Protein AF-A0A1Q3ZFF8-F1 (afdb_monomer_lite)

Secondary structure (DSSP, 8-state):
----------------PPP-HHHHHHHHHHHHHHHHHHHHHHH---HHHHHHHHHHHHHHHHHHGGGTTS-HHHHHHHHHHS----

pLDDT: mean 83.98, std 17.74, range [38.47, 98.0]

Sequence (86 aa):
MQKIILIAGLAALAACKPKDEKFCQCMQVSKQLNEATQDGISNGADKAMVDKIKALREEKSRTCADYEMMGGPELLEKKAACNLEE

Structure (mmCIF, N/CA/C/O backbone):
data_AF-A0A1Q3ZFF8-F1
#
_entry.id   AF-A0A1Q3ZFF8-F1
#
loop_
_atom_site.group_PDB
_atom_site.id
_atom_site.type_symbol
_atom_site.label_atom_id
_atom_site.label_alt_id
_atom_site.label_comp_id
_atom_site.label_asym_id
_atom_site.label_entity_id
_atom_site.label_seq_id
_atom_site.pdbx_PDB_ins_code
_atom_site.Cartn_x
_atom_site.Cartn_y
_atom_site.Cartn_z
_atom_site.occupancy
_atom_site.B_iso_or_equiv
_atom_site.auth_seq_id
_atom_site.auth_comp_id
_atom_site.auth_asym_id
_atom_site.auth_atom_id
_atom_site.pdbx_PDB_model_num
ATOM 1 N N . MET A 1 1 ? -2.418 -6.637 66.084 1.00 38.47 1 MET A N 1
ATOM 2 C CA . MET A 1 1 ? -2.242 -7.635 65.010 1.00 38.47 1 MET A CA 1
ATOM 3 C C . MET A 1 1 ? -2.641 -6.990 63.695 1.00 38.47 1 MET A C 1
ATOM 5 O O . MET A 1 1 ? -3.821 -6.841 63.418 1.00 38.47 1 MET A O 1
ATOM 9 N N . GLN A 1 2 ? -1.639 -6.509 62.957 1.00 47.97 2 GLN A N 1
ATOM 10 C CA . GLN A 1 2 ? -1.754 -6.126 61.551 1.00 47.97 2 GLN A CA 1
ATOM 11 C C . GLN A 1 2 ? -2.109 -7.361 60.723 1.00 47.97 2 GLN A C 1
ATOM 13 O O . GLN A 1 2 ? -1.523 -8.415 60.970 1.00 47.97 2 GLN A O 1
ATOM 18 N N . LYS A 1 3 ? -3.015 -7.197 59.752 1.00 50.38 3 LYS A N 1
ATOM 19 C CA . LYS A 1 3 ? -3.061 -7.858 58.431 1.00 50.38 3 LYS A CA 1
ATOM 20 C C . LYS A 1 3 ? -4.435 -7.577 57.811 1.00 50.38 3 LYS A C 1
ATOM 22 O O . LYS A 1 3 ? -5.334 -8.404 57.883 1.00 50.38 3 LYS A O 1
ATOM 27 N N . ILE A 1 4 ? -4.598 -6.393 57.221 1.00 58.72 4 ILE A N 1
ATOM 28 C CA . ILE A 1 4 ? -5.647 -6.184 56.217 1.00 58.72 4 ILE A CA 1
ATOM 29 C C . ILE A 1 4 ? -4.977 -6.455 54.875 1.00 58.72 4 ILE A C 1
ATOM 31 O O . ILE A 1 4 ? -4.028 -5.779 54.483 1.00 58.72 4 ILE A O 1
ATOM 35 N N . ILE A 1 5 ? -5.399 -7.561 54.276 1.00 57.34 5 ILE A N 1
ATOM 36 C CA . ILE A 1 5 ? -4.830 -8.165 53.082 1.00 57.34 5 ILE A CA 1
ATOM 37 C C . ILE A 1 5 ? -5.242 -7.332 51.861 1.00 57.34 5 ILE A C 1
ATOM 39 O O . ILE A 1 5 ? -6.419 -7.070 51.633 1.00 57.34 5 ILE A O 1
ATOM 43 N N . LEU A 1 6 ? -4.224 -6.937 51.098 1.00 59.81 6 LEU A N 1
ATOM 44 C CA . LEU A 1 6 ? -4.259 -6.398 49.741 1.00 59.81 6 LEU A CA 1
ATOM 45 C C . LEU A 1 6 ? -5.017 -7.330 48.787 1.00 59.81 6 LEU A C 1
ATOM 47 O O . LEU A 1 6 ? -4.431 -8.317 48.358 1.00 59.81 6 LEU A O 1
ATOM 51 N N . ILE A 1 7 ? -6.254 -7.016 48.392 1.00 59.88 7 ILE A N 1
ATOM 52 C CA . ILE A 1 7 ? -6.854 -7.542 47.152 1.00 59.88 7 ILE A CA 1
ATOM 53 C C . ILE A 1 7 ? -7.866 -6.525 46.615 1.00 59.88 7 ILE A C 1
ATOM 55 O O . ILE A 1 7 ? -8.950 -6.401 47.171 1.00 59.88 7 ILE A O 1
ATOM 59 N N . ALA A 1 8 ? -7.513 -5.827 45.533 1.00 56.12 8 ALA A N 1
ATOM 60 C CA . ALA A 1 8 ? -8.429 -5.451 44.444 1.00 56.12 8 ALA A CA 1
ATOM 61 C C . ALA A 1 8 ? -7.656 -4.704 43.339 1.00 56.12 8 ALA A C 1
ATOM 63 O O . ALA A 1 8 ? -7.974 -3.578 42.969 1.00 56.12 8 ALA A O 1
ATOM 64 N N . GLY A 1 9 ? -6.603 -5.336 42.814 1.00 58.09 9 GLY A N 1
ATOM 65 C CA . GLY A 1 9 ? -6.085 -4.996 41.492 1.00 58.09 9 GLY A CA 1
ATOM 66 C C . GLY A 1 9 ? -6.971 -5.667 40.448 1.00 58.09 9 GLY A C 1
ATOM 67 O O . GLY A 1 9 ? -6.752 -6.829 40.132 1.00 58.09 9 GLY A O 1
ATOM 68 N N . LEU A 1 10 ? -8.005 -4.979 39.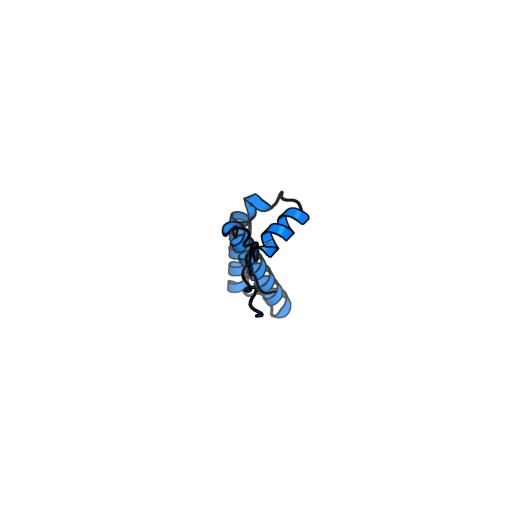966 1.00 56.28 10 LEU A N 1
ATOM 69 C CA . LEU A 1 10 ? -8.860 -5.461 38.874 1.00 56.28 10 LEU A CA 1
ATOM 70 C C . LEU A 1 10 ? -9.544 -4.278 38.182 1.00 56.28 10 LEU A C 1
ATOM 72 O O . LEU A 1 10 ? -10.726 -4.030 38.375 1.00 56.28 10 LEU A O 1
ATOM 76 N N . ALA A 1 11 ? -8.782 -3.525 37.388 1.00 49.72 11 ALA A N 1
ATOM 77 C CA . ALA A 1 11 ? -9.339 -2.663 36.340 1.00 49.72 11 ALA A CA 1
ATOM 78 C C . ALA A 1 11 ? -8.264 -2.215 35.333 1.00 49.72 11 ALA A C 1
ATOM 80 O O . ALA A 1 11 ? -8.234 -1.062 34.919 1.00 49.72 11 ALA A O 1
ATOM 81 N N . ALA A 1 12 ? -7.380 -3.116 34.902 1.00 52.97 12 ALA A N 1
ATOM 82 C CA . ALA A 1 12 ? -6.728 -2.938 33.608 1.00 52.97 12 ALA A CA 1
ATOM 83 C C . ALA A 1 12 ? -7.677 -3.514 32.550 1.00 52.97 12 ALA A C 1
ATOM 85 O O . ALA A 1 12 ? -7.454 -4.602 32.023 1.00 52.97 12 ALA A O 1
ATOM 86 N N . LEU A 1 13 ? -8.785 -2.814 32.284 1.00 47.25 13 LEU A N 1
ATOM 87 C CA . LEU A 1 13 ? -9.513 -3.000 31.034 1.00 47.25 13 LEU A CA 1
ATOM 88 C C . LEU A 1 13 ? -8.567 -2.505 29.944 1.00 47.25 13 LEU A C 1
ATOM 90 O O . LEU A 1 13 ? -8.565 -1.328 29.592 1.00 47.25 13 LEU A O 1
ATOM 94 N N . ALA A 1 14 ? -7.694 -3.397 29.478 1.00 48.97 14 ALA A N 1
ATOM 95 C CA . ALA A 1 14 ? -6.985 -3.211 28.233 1.00 48.97 14 ALA A CA 1
ATOM 96 C C . ALA A 1 14 ? -8.060 -2.901 27.190 1.00 48.97 14 ALA A C 1
ATOM 98 O O . ALA A 1 14 ? -8.856 -3.769 26.830 1.00 48.97 14 ALA A O 1
ATOM 99 N N . ALA A 1 15 ? -8.122 -1.642 26.763 1.00 49.41 15 ALA A N 1
ATOM 100 C CA . ALA A 1 15 ? -8.927 -1.200 25.643 1.00 49.41 15 ALA A CA 1
ATOM 101 C C . ALA A 1 15 ? -8.326 -1.795 24.360 1.00 49.41 15 ALA A C 1
ATOM 103 O O . ALA A 1 15 ? -7.792 -1.085 23.516 1.00 49.41 15 ALA A O 1
ATOM 104 N N . CYS A 1 16 ? -8.372 -3.121 24.222 1.00 56.94 16 CYS A N 1
ATOM 105 C CA . CYS A 1 16 ? -8.197 -3.786 22.945 1.00 56.94 16 CYS A CA 1
ATOM 106 C C . CYS A 1 16 ? -9.450 -3.467 22.134 1.00 56.94 16 CYS A C 1
ATOM 108 O O . CYS A 1 16 ? -10.416 -4.230 22.137 1.00 56.94 16 CYS A O 1
ATOM 110 N N . LYS A 1 17 ? -9.469 -2.294 21.485 1.00 62.78 17 LYS A N 1
ATOM 111 C CA . LYS A 1 17 ? -10.429 -2.057 20.408 1.00 62.78 17 LYS A CA 1
ATOM 112 C C . LYS A 1 17 ? -10.225 -3.196 19.396 1.00 62.78 17 LYS A C 1
ATOM 114 O O . LYS A 1 17 ? -9.077 -3.460 19.032 1.00 62.78 17 LYS A O 1
ATOM 119 N N . PRO A 1 18 ? -11.288 -3.907 18.982 1.00 68.12 18 PRO A N 1
ATOM 120 C CA . PRO A 1 18 ? -11.151 -4.966 17.997 1.00 68.12 18 PRO A CA 1
ATOM 121 C C . PRO A 1 18 ? -10.546 -4.372 16.725 1.00 68.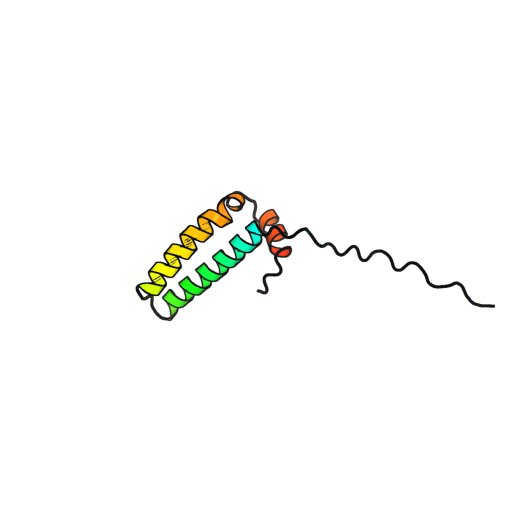12 18 PRO A C 1
ATOM 123 O O . PRO A 1 18 ? -11.042 -3.378 16.192 1.00 68.12 18 PRO A O 1
ATOM 126 N N . LYS A 1 19 ? -9.433 -4.960 16.288 1.00 81.38 19 LYS A N 1
ATOM 127 C CA . LYS A 1 19 ? -8.706 -4.535 15.099 1.00 81.38 19 LYS A CA 1
ATOM 128 C C . LYS A 1 19 ? -9.578 -4.779 13.868 1.00 81.38 19 LYS A C 1
ATOM 130 O O . LYS A 1 19 ? -10.023 -5.898 13.622 1.00 81.38 19 LYS A O 1
ATOM 135 N N . ASP A 1 20 ? -9.821 -3.726 13.097 1.00 90.62 20 ASP A N 1
ATOM 136 C CA . ASP A 1 20 ? -10.481 -3.820 11.797 1.00 90.62 20 ASP A CA 1
ATOM 137 C C . ASP A 1 20 ? -9.441 -4.279 10.766 1.00 90.62 20 ASP A C 1
ATOM 139 O O . ASP A 1 20 ? -8.673 -3.478 10.237 1.00 90.62 20 ASP A O 1
ATOM 143 N N . GLU A 1 21 ? -9.356 -5.592 10.533 1.00 90.81 21 GLU A N 1
ATOM 144 C CA . GLU A 1 21 ? -8.323 -6.187 9.671 1.00 90.81 21 GLU A CA 1
ATOM 145 C C . GLU A 1 21 ? -8.344 -5.627 8.242 1.00 90.81 21 GLU A C 1
ATOM 147 O O . GLU A 1 21 ? -7.284 -5.372 7.669 1.00 90.81 21 GLU A O 1
ATOM 152 N N . LYS A 1 22 ? -9.531 -5.354 7.683 1.00 92.62 22 LYS A N 1
ATOM 153 C CA . LYS A 1 22 ? -9.664 -4.769 6.341 1.00 92.62 22 LYS A CA 1
ATOM 154 C C . LYS A 1 22 ? -9.150 -3.325 6.321 1.00 92.62 22 LYS A C 1
ATOM 156 O O . LYS A 1 22 ? -8.446 -2.938 5.386 1.00 92.62 22 LYS A O 1
ATOM 161 N N . PHE A 1 23 ? -9.407 -2.553 7.377 1.00 94.00 23 PHE A N 1
ATOM 162 C CA . PHE A 1 23 ? -8.855 -1.207 7.518 1.00 94.00 23 PHE A CA 1
ATOM 163 C C . PHE A 1 23 ? -7.329 -1.239 7.653 1.00 94.00 23 PHE A C 1
ATOM 165 O O . PHE A 1 23 ? -6.623 -0.483 6.986 1.00 94.00 23 PHE A O 1
ATOM 172 N N . CYS A 1 24 ? -6.795 -2.152 8.463 1.00 92.50 24 CYS A N 1
ATOM 173 C CA . CYS A 1 24 ? -5.351 -2.282 8.621 1.00 92.50 24 CYS A CA 1
ATOM 174 C C . CYS A 1 24 ? -4.667 -2.726 7.324 1.00 92.50 24 CYS A C 1
ATOM 176 O O . CYS A 1 24 ? -3.592 -2.220 7.006 1.00 92.50 24 CYS A O 1
ATOM 178 N N . GLN A 1 25 ? -5.308 -3.592 6.536 1.00 94.12 25 GLN A N 1
ATOM 179 C CA . GLN A 1 25 ? -4.833 -3.950 5.202 1.00 94.12 25 GLN A CA 1
ATOM 180 C C . GLN A 1 25 ? -4.834 -2.737 4.260 1.00 94.12 25 GLN A C 1
ATOM 182 O O . GLN A 1 25 ? -3.832 -2.480 3.595 1.00 94.12 25 GLN A O 1
ATOM 187 N N . CYS A 1 26 ? -5.904 -1.933 4.259 1.00 95.38 26 CYS A N 1
ATOM 188 C CA . CYS A 1 26 ? -5.952 -0.668 3.521 1.00 95.38 26 CYS A CA 1
ATOM 189 C C . CYS A 1 26 ? -4.787 0.271 3.900 1.00 95.38 26 CYS A C 1
ATOM 191 O O . CYS A 1 26 ? -4.155 0.879 3.027 1.00 95.38 26 CYS A O 1
ATOM 193 N N . MET A 1 27 ? -4.455 0.366 5.191 1.00 94.75 27 MET A N 1
ATOM 194 C CA . MET A 1 27 ? -3.322 1.162 5.673 1.00 94.75 27 MET A CA 1
ATOM 195 C C . MET A 1 27 ? -1.969 0.588 5.256 1.00 94.75 2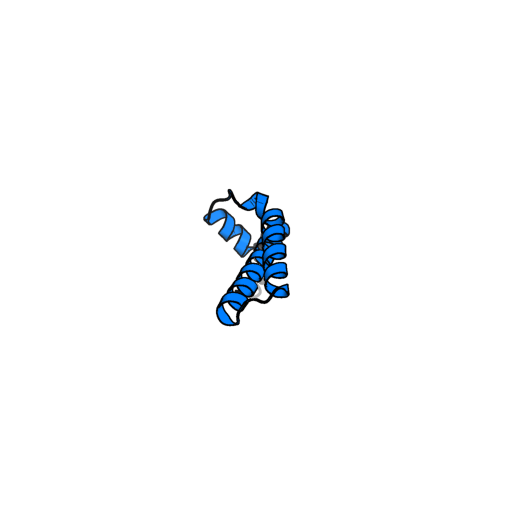7 MET A C 1
ATOM 197 O O . MET A 1 27 ? -1.102 1.344 4.817 1.00 94.75 27 MET A O 1
ATOM 201 N N . GLN A 1 28 ? -1.798 -0.731 5.310 1.00 94.69 28 GLN A N 1
ATOM 202 C CA . GLN A 1 28 ? -0.571 -1.390 4.872 1.00 94.69 28 GLN A CA 1
ATOM 203 C C . GLN A 1 28 ? -0.316 -1.189 3.372 1.00 94.69 28 GLN A C 1
ATOM 205 O O . GLN A 1 28 ? 0.775 -0.770 2.988 1.00 94.69 28 GLN A O 1
ATOM 210 N N . VAL A 1 29 ? -1.324 -1.412 2.525 1.00 96.31 29 VAL A N 1
ATOM 211 C CA . VAL A 1 29 ? -1.213 -1.205 1.070 1.00 96.31 29 VAL A CA 1
ATOM 212 C C . VAL A 1 29 ? -0.980 0.273 0.752 1.00 96.31 29 VAL A C 1
ATOM 214 O O . VAL A 1 29 ? -0.189 0.608 -0.130 1.00 96.31 29 VAL A O 1
ATOM 217 N N . SER A 1 30 ? -1.601 1.184 1.509 1.00 94.88 30 S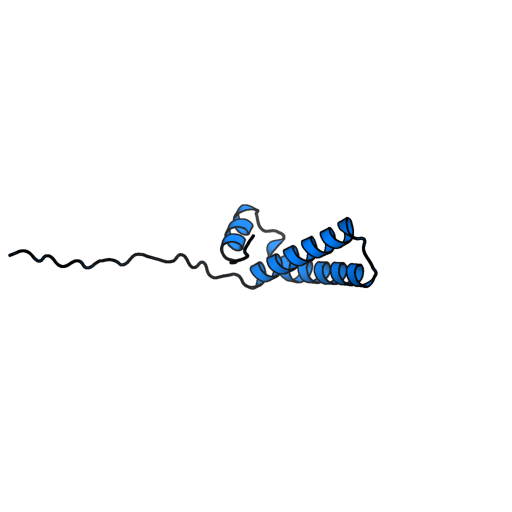ER A N 1
ATOM 218 C CA . SER A 1 30 ? -1.339 2.623 1.388 1.00 94.88 30 SER A CA 1
ATOM 219 C C . SER A 1 30 ? 0.113 2.985 1.720 1.00 94.88 30 SER A C 1
ATOM 221 O O . SER A 1 30 ? 0.696 3.793 0.995 1.00 94.88 30 SER A O 1
ATOM 223 N N . LYS A 1 31 ? 0.707 2.379 2.760 1.00 95.38 31 LYS A N 1
ATOM 224 C CA . LYS A 1 31 ? 2.126 2.560 3.118 1.00 95.38 31 LYS A CA 1
ATOM 225 C C . LYS A 1 31 ? 3.037 2.052 1.999 1.00 95.38 31 LYS A C 1
ATOM 227 O O . LYS A 1 31 ? 3.865 2.810 1.505 1.00 95.38 31 LYS A O 1
ATOM 232 N N . GLN A 1 32 ? 2.803 0.832 1.516 1.00 96.19 32 GLN A N 1
ATOM 233 C CA . GLN A 1 32 ? 3.572 0.236 0.417 1.00 96.19 32 GLN A CA 1
ATOM 234 C C . GLN A 1 32 ? 3.489 1.053 -0.876 1.00 96.19 32 GLN A C 1
ATOM 236 O O . GLN A 1 32 ? 4.489 1.218 -1.575 1.00 96.19 32 GLN A O 1
ATOM 241 N N . LEU A 1 33 ? 2.304 1.579 -1.207 1.00 97.31 33 LEU A N 1
ATOM 242 C CA . LEU A 1 33 ? 2.126 2.459 -2.359 1.00 97.31 33 LEU A CA 1
ATOM 243 C C . LEU A 1 33 ? 2.941 3.745 -2.206 1.00 97.31 33 LEU A C 1
ATOM 245 O O . LEU A 1 33 ? 3.563 4.189 -3.173 1.00 97.31 33 LEU A O 1
ATOM 249 N N . ASN A 1 34 ? 2.932 4.341 -1.011 1.00 96.94 34 ASN A N 1
ATOM 250 C CA . ASN A 1 34 ? 3.689 5.553 -0.728 1.00 96.94 34 ASN A CA 1
ATOM 251 C C . ASN A 1 34 ? 5.199 5.307 -0.841 1.00 96.94 34 ASN A C 1
ATOM 253 O O . ASN A 1 34 ? 5.874 6.043 -1.553 1.00 96.94 34 ASN A O 1
ATOM 257 N N . GLU A 1 35 ? 5.704 4.234 -0.229 1.00 96.56 35 GLU A N 1
ATOM 258 C CA . GLU A 1 35 ? 7.112 3.823 -0.307 1.00 96.56 35 GLU A CA 1
ATOM 259 C C . GLU A 1 35 ? 7.548 3.565 -1.754 1.00 96.56 35 GLU A C 1
ATOM 261 O O . GLU A 1 35 ? 8.540 4.127 -2.203 1.00 96.56 35 GLU A O 1
ATOM 266 N N . ALA A 1 36 ? 6.778 2.781 -2.519 1.00 96.00 36 ALA A N 1
ATOM 267 C CA . ALA A 1 36 ? 7.098 2.490 -3.918 1.00 96.00 36 ALA A CA 1
ATOM 268 C C . ALA A 1 36 ? 7.072 3.748 -4.803 1.00 96.00 36 ALA A C 1
ATOM 270 O O . ALA A 1 36 ? 7.879 3.886 -5.717 1.00 96.00 36 ALA A O 1
ATOM 271 N N . THR A 1 37 ? 6.148 4.675 -4.536 1.00 96.19 37 THR A N 1
ATOM 272 C CA . THR A 1 37 ? 6.073 5.945 -5.271 1.00 96.19 37 THR A CA 1
ATOM 273 C C . THR A 1 37 ? 7.255 6.844 -4.927 1.00 96.19 37 THR A C 1
ATOM 275 O O . THR A 1 37 ? 7.851 7.434 -5.824 1.00 96.19 37 THR A O 1
ATOM 278 N N . GLN A 1 38 ? 7.608 6.943 -3.645 1.00 96.88 38 GLN A N 1
ATOM 279 C CA . GLN A 1 38 ? 8.749 7.730 -3.191 1.00 96.88 38 GLN A CA 1
ATOM 280 C C . GLN A 1 38 ? 10.061 7.178 -3.751 1.00 96.88 38 GLN A C 1
ATOM 282 O O . GLN A 1 38 ? 10.867 7.950 -4.261 1.00 96.88 38 GLN A O 1
ATOM 287 N N . ASP A 1 39 ? 10.233 5.858 -3.733 1.00 94.94 39 ASP A N 1
ATOM 288 C CA . ASP A 1 39 ? 11.379 5.179 -4.335 1.00 94.94 39 ASP A CA 1
ATOM 289 C C . ASP A 1 39 ? 11.505 5.513 -5.830 1.00 94.94 39 ASP A C 1
ATOM 291 O O . ASP A 1 39 ? 12.565 5.941 -6.279 1.00 94.94 39 ASP A O 1
ATOM 295 N N . GLY A 1 40 ? 10.404 5.461 -6.587 1.00 95.31 40 GLY A N 1
ATOM 296 C CA . GLY A 1 40 ? 10.411 5.837 -8.005 1.00 95.31 40 GLY A CA 1
ATOM 297 C C . GLY A 1 40 ? 10.688 7.314 -8.276 1.00 95.31 40 GLY A C 1
ATOM 298 O O . GLY A 1 40 ? 11.290 7.644 -9.297 1.00 95.31 40 GLY A O 1
ATOM 299 N N . ILE A 1 41 ? 10.290 8.211 -7.369 1.00 95.06 41 ILE A N 1
ATOM 300 C CA . ILE A 1 41 ? 10.629 9.639 -7.454 1.00 95.06 41 ILE A CA 1
ATOM 301 C C . ILE A 1 41 ? 12.121 9.853 -7.171 1.00 95.06 41 ILE A C 1
ATOM 303 O O . ILE A 1 41 ? 12.765 10.638 -7.863 1.00 95.06 41 ILE A O 1
ATOM 307 N N . SER A 1 42 ? 12.668 9.175 -6.159 1.00 96.19 42 SER A N 1
ATOM 308 C CA . SER A 1 42 ? 14.049 9.364 -5.707 1.00 96.19 42 SER A CA 1
ATOM 309 C C . SER A 1 42 ? 15.082 8.672 -6.595 1.00 96.19 42 SER A C 1
ATOM 311 O O . SER A 1 42 ? 16.137 9.245 -6.853 1.00 96.19 42 SER A O 1
ATOM 313 N N . ASN A 1 43 ? 14.783 7.462 -7.066 1.00 94.75 43 ASN A N 1
ATOM 314 C CA . ASN A 1 43 ? 15.734 6.584 -7.752 1.00 94.75 43 ASN A CA 1
ATOM 315 C C . ASN A 1 43 ? 15.396 6.364 -9.236 1.00 94.7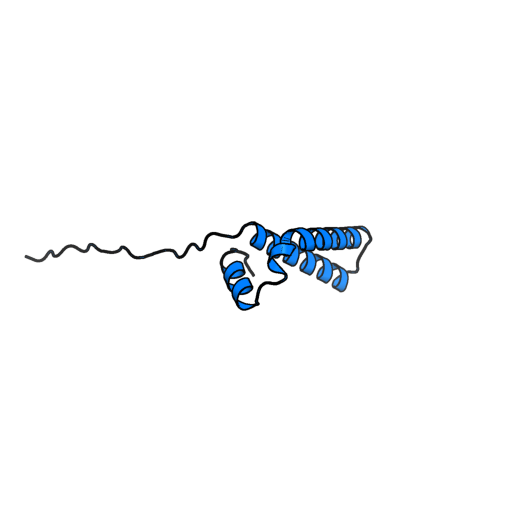5 43 ASN A C 1
ATOM 317 O O . ASN A 1 43 ? 16.160 5.723 -9.957 1.00 94.75 43 ASN A O 1
ATOM 321 N N . GLY A 1 44 ? 14.283 6.931 -9.709 1.00 92.75 44 GLY A N 1
ATOM 322 C CA . GLY A 1 44 ? 13.744 6.685 -11.042 1.00 92.75 44 GLY A CA 1
ATOM 323 C C . GLY A 1 44 ? 12.875 5.427 -11.084 1.00 92.75 44 GLY A C 1
ATOM 324 O O . GLY A 1 44 ? 13.086 4.468 -10.346 1.00 92.75 44 GLY A O 1
ATOM 325 N N . ALA A 1 45 ? 11.873 5.435 -11.962 1.00 92.94 45 ALA A N 1
ATOM 326 C CA . ALA A 1 45 ? 10.934 4.330 -12.105 1.00 92.94 45 ALA A CA 1
ATOM 327 C C . ALA A 1 45 ? 11.233 3.513 -13.366 1.00 92.94 45 ALA A C 1
ATOM 329 O O . ALA A 1 45 ? 11.188 4.036 -14.483 1.00 92.94 45 ALA A O 1
ATOM 330 N N . ASP A 1 46 ? 11.488 2.217 -13.189 1.00 95.00 46 ASP A N 1
ATOM 331 C CA . ASP A 1 46 ? 11.509 1.254 -14.285 1.00 95.00 46 ASP A CA 1
ATOM 332 C C . ASP A 1 46 ? 10.114 0.651 -14.533 1.00 95.00 46 ASP A C 1
ATOM 334 O O . ASP A 1 46 ? 9.142 0.914 -13.815 1.00 95.00 46 ASP A O 1
ATOM 338 N N . LYS A 1 47 ? 9.992 -0.179 -15.574 1.00 96.25 47 LYS A N 1
ATOM 339 C CA . LYS A 1 47 ? 8.713 -0.809 -15.922 1.00 96.25 47 LYS A CA 1
ATOM 340 C C . LYS A 1 47 ? 8.153 -1.666 -14.778 1.00 96.25 47 LYS A C 1
ATOM 342 O O . LYS A 1 47 ? 6.948 -1.638 -14.544 1.00 96.25 47 LYS A O 1
ATOM 347 N N . ALA A 1 48 ? 9.000 -2.416 -14.073 1.00 95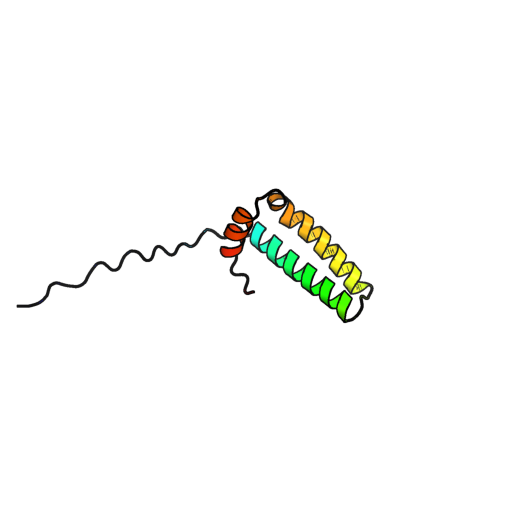.31 48 ALA A N 1
ATOM 348 C CA . ALA A 1 48 ? 8.560 -3.293 -12.990 1.00 95.31 48 ALA A CA 1
ATOM 349 C C . ALA A 1 48 ? 8.011 -2.483 -11.807 1.00 95.31 48 ALA A C 1
ATOM 351 O O . ALA A 1 48 ? 6.991 -2.843 -11.219 1.00 95.31 48 ALA A O 1
ATOM 352 N N . MET A 1 49 ? 8.640 -1.353 -11.499 1.00 95.88 49 MET A N 1
ATOM 353 C CA . MET A 1 49 ? 8.180 -0.423 -10.481 1.00 95.88 49 MET A CA 1
ATOM 354 C C . MET A 1 49 ? 6.863 0.249 -10.871 1.00 95.88 49 MET A C 1
ATOM 356 O O . MET A 1 49 ? 5.959 0.337 -10.041 1.00 95.88 49 MET A O 1
ATOM 360 N N . VAL A 1 50 ? 6.710 0.676 -12.127 1.00 96.38 50 VAL A N 1
ATOM 361 C CA . VAL A 1 50 ? 5.442 1.234 -12.626 1.00 96.38 50 VAL A CA 1
ATOM 362 C C . VAL A 1 50 ? 4.314 0.205 -12.515 1.00 96.38 50 VAL A C 1
ATOM 364 O O . VAL A 1 50 ? 3.233 0.531 -12.017 1.00 96.38 50 VAL A O 1
ATOM 367 N N . ASP A 1 51 ? 4.576 -1.045 -12.907 1.00 97.56 51 ASP A N 1
ATOM 368 C CA . ASP A 1 51 ? 3.615 -2.145 -12.788 1.00 97.56 51 ASP A CA 1
ATOM 369 C C . ASP A 1 51 ? 3.260 -2.413 -11.309 1.00 97.56 51 ASP A C 1
ATOM 371 O O . ASP A 1 51 ? 2.082 -2.563 -10.971 1.00 97.56 51 ASP A O 1
ATOM 375 N N . LYS A 1 52 ? 4.246 -2.367 -10.399 1.00 95.94 52 LYS A N 1
ATOM 376 C CA . LYS A 1 52 ? 4.038 -2.481 -8.944 1.00 95.94 52 LYS A CA 1
ATOM 377 C C . LYS A 1 52 ? 3.179 -1.343 -8.388 1.00 95.94 52 LYS A C 1
ATOM 379 O O . LYS A 1 52 ? 2.232 -1.603 -7.650 1.00 95.94 52 LYS A O 1
ATOM 384 N N . ILE A 1 53 ? 3.468 -0.090 -8.743 1.00 97.00 53 ILE A N 1
ATOM 385 C CA . ILE A 1 53 ? 2.683 1.079 -8.310 1.00 97.00 53 ILE A CA 1
ATOM 386 C C . ILE A 1 53 ? 1.237 0.957 -8.802 1.00 97.00 53 ILE A C 1
ATOM 388 O O . ILE A 1 53 ? 0.304 1.248 -8.052 1.00 97.00 53 ILE A O 1
ATOM 392 N N . LYS A 1 54 ? 1.030 0.500 -10.043 1.00 97.75 54 LYS A N 1
ATOM 393 C CA . LYS A 1 54 ? -0.311 0.279 -10.591 1.00 97.75 54 LYS A CA 1
ATOM 394 C C . LYS A 1 54 ? -1.070 -0.797 -9.810 1.00 97.75 54 LYS A C 1
ATOM 396 O O . LYS A 1 54 ? -2.197 -0.540 -9.392 1.00 97.75 54 LYS A O 1
ATOM 401 N N . ALA A 1 55 ? -0.444 -1.945 -9.554 1.00 97.81 55 ALA A N 1
ATOM 402 C CA . ALA A 1 55 ? -1.051 -3.019 -8.772 1.00 97.81 55 ALA A CA 1
ATOM 403 C C . ALA A 1 55 ? -1.430 -2.552 -7.354 1.00 97.81 55 ALA A C 1
ATOM 405 O O . ALA A 1 55 ? -2.550 -2.789 -6.906 1.00 97.81 55 ALA A O 1
ATOM 406 N N . LEU A 1 56 ? -0.542 -1.804 -6.688 1.00 98.00 56 LEU A N 1
ATOM 407 C CA . LEU A 1 56 ? -0.794 -1.244 -5.357 1.00 98.00 56 LEU A CA 1
ATOM 408 C C . LEU A 1 56 ? -1.928 -0.207 -5.354 1.00 98.00 56 LEU A C 1
ATOM 410 O O . LEU A 1 56 ? -2.685 -0.139 -4.390 1.00 98.00 56 LEU A O 1
ATOM 414 N N . ARG A 1 57 ? -2.097 0.587 -6.421 1.00 97.25 57 ARG A N 1
ATOM 415 C CA . ARG A 1 57 ? -3.247 1.504 -6.557 1.00 97.25 57 ARG A CA 1
ATOM 416 C C . ARG A 1 57 ? -4.567 0.751 -6.677 1.00 97.25 57 ARG A C 1
ATOM 418 O O . ARG A 1 57 ? -5.535 1.121 -6.016 1.00 97.25 57 ARG A O 1
ATOM 425 N N . GLU A 1 58 ? -4.604 -0.289 -7.505 1.00 97.69 58 GLU A N 1
ATOM 426 C CA . GLU A 1 58 ? -5.795 -1.125 -7.676 1.00 97.69 58 GLU A CA 1
ATOM 427 C C . GLU A 1 58 ? -6.142 -1.863 -6.379 1.00 97.69 58 GLU A C 1
ATOM 429 O O . GLU A 1 58 ? -7.304 -1.910 -5.979 1.00 97.69 58 GLU A O 1
ATOM 434 N N . GLU A 1 59 ? -5.137 -2.403 -5.690 1.00 96.38 59 GLU A N 1
ATOM 435 C CA . GLU A 1 59 ? -5.326 -3.044 -4.394 1.00 96.38 59 GLU A CA 1
ATOM 436 C C . GLU A 1 59 ? -5.821 -2.054 -3.343 1.00 96.38 59 GLU A C 1
ATOM 438 O O . GLU A 1 59 ? -6.835 -2.331 -2.702 1.00 96.38 59 GLU A O 1
ATOM 443 N N . LYS A 1 60 ? -5.197 -0.870 -3.243 1.00 95.69 60 LYS A N 1
ATOM 444 C CA . LYS A 1 60 ? -5.628 0.193 -2.331 1.00 95.69 60 LYS A CA 1
ATOM 445 C C . LYS A 1 60 ? -7.095 0.532 -2.559 1.00 95.69 60 LYS A C 1
ATOM 447 O O . LYS A 1 60 ? -7.858 0.517 -1.601 1.00 95.69 60 LYS A O 1
ATOM 452 N N . SER A 1 61 ? -7.501 0.772 -3.807 1.00 95.88 61 SER A N 1
ATOM 453 C CA . SER A 1 61 ? -8.892 1.099 -4.144 1.00 95.88 61 SER A CA 1
ATOM 454 C C . SER A 1 61 ? -9.868 0.015 -3.672 1.00 95.88 61 SER A C 1
ATOM 456 O O . SER A 1 61 ? -10.866 0.329 -3.032 1.00 95.88 61 SER A O 1
ATOM 458 N N . ARG A 1 62 ? -9.552 -1.271 -3.879 1.00 95.88 62 ARG A N 1
ATOM 459 C CA . ARG A 1 62 ? -10.409 -2.373 -3.403 1.00 95.88 62 ARG A CA 1
ATOM 460 C C . ARG A 1 62 ? -10.449 -2.484 -1.880 1.00 95.88 62 ARG A C 1
ATOM 462 O O . ARG A 1 62 ? -11.519 -2.675 -1.309 1.00 95.88 62 ARG A O 1
ATOM 469 N N . THR A 1 63 ? -9.295 -2.413 -1.217 1.00 95.12 63 THR A N 1
ATOM 470 C CA . THR A 1 63 ? -9.210 -2.607 0.240 1.00 95.12 63 THR A CA 1
ATOM 471 C C . THR A 1 63 ? -9.748 -1.412 1.018 1.00 95.12 63 THR A C 1
ATOM 473 O O . THR A 1 63 ? -10.259 -1.589 2.121 1.00 95.12 63 THR A O 1
ATOM 476 N N . CYS A 1 64 ? -9.653 -0.209 0.444 1.00 95.75 64 CYS A N 1
ATOM 477 C CA . CYS A 1 64 ? -9.997 1.038 1.112 1.00 95.75 64 CYS A CA 1
ATOM 478 C C . CYS A 1 64 ? -11.410 1.555 0.820 1.00 95.75 64 CYS A C 1
ATOM 480 O O . CYS A 1 64 ? -11.819 2.498 1.489 1.00 95.75 64 CYS A O 1
ATOM 482 N N . ALA A 1 65 ? -12.145 0.960 -0.130 1.00 96.00 65 ALA A N 1
ATOM 483 C CA . ALA A 1 65 ? -13.429 1.469 -0.629 1.00 96.00 65 ALA A CA 1
ATOM 484 C C . ALA A 1 65 ? -14.428 1.850 0.481 1.00 96.00 65 ALA A C 1
ATOM 486 O O . ALA A 1 65 ? -15.026 2.921 0.450 1.00 96.00 65 ALA A O 1
ATOM 487 N N . ASP A 1 66 ? -14.559 1.007 1.507 1.00 94.38 66 ASP A N 1
ATOM 488 C CA . ASP A 1 66 ? -15.506 1.208 2.612 1.00 94.38 66 ASP A CA 1
ATOM 489 C C . ASP A 1 66 ? -15.127 2.389 3.528 1.00 94.38 66 ASP A C 1
ATOM 491 O O . ASP A 1 66 ? -15.938 2.827 4.343 1.00 94.38 66 ASP A O 1
ATOM 495 N N . TYR A 1 67 ? -13.895 2.893 3.421 1.00 94.44 67 TYR A N 1
ATOM 496 C CA . TYR A 1 67 ? -13.328 3.915 4.301 1.00 94.44 67 TYR A CA 1
ATOM 497 C C . TYR A 1 67 ? -13.114 5.263 3.598 1.00 94.44 67 TYR A C 1
ATOM 499 O O . TYR A 1 67 ? -12.805 6.243 4.269 1.00 94.44 67 TYR A O 1
ATOM 507 N N . GLU A 1 68 ? -13.289 5.346 2.273 1.00 91.00 68 GLU A N 1
ATOM 508 C CA . GLU A 1 68 ? -13.040 6.576 1.495 1.00 91.00 68 GLU A CA 1
ATOM 509 C C . GLU A 1 68 ? -13.950 7.740 1.910 1.00 91.00 68 GLU A C 1
ATOM 511 O O . GLU A 1 68 ? -13.549 8.900 1.842 1.00 91.00 68 GLU A O 1
ATOM 516 N N . MET A 1 69 ? -15.161 7.421 2.372 1.00 92.94 69 MET A N 1
ATOM 517 C CA . MET A 1 69 ? -16.167 8.396 2.800 1.00 92.94 69 MET A CA 1
ATOM 518 C C . MET A 1 69 ? -16.170 8.641 4.316 1.00 92.94 69 MET A C 1
ATOM 520 O O . MET A 1 69 ? -16.995 9.417 4.799 1.00 92.94 69 MET A O 1
ATOM 524 N N . MET A 1 70 ? -15.293 7.976 5.078 1.00 92.88 70 MET A N 1
ATOM 525 C CA . MET A 1 70 ? -15.221 8.163 6.529 1.00 92.88 70 MET A CA 1
ATOM 526 C C . MET A 1 70 ? -14.575 9.499 6.895 1.00 92.88 70 MET A C 1
ATOM 528 O O . MET A 1 70 ? -13.689 10.008 6.205 1.00 92.88 70 MET A O 1
ATOM 532 N N . GLY A 1 71 ? -15.004 10.060 8.026 1.00 94.12 71 GLY A N 1
ATOM 533 C CA . GLY A 1 71 ? -14.434 11.296 8.550 1.00 94.12 71 GLY A CA 1
ATOM 534 C C . GLY A 1 71 ? -13.017 11.099 9.094 1.00 94.12 71 GLY A C 1
ATOM 535 O O . GLY A 1 71 ? -12.677 10.045 9.629 1.00 94.12 71 GLY A O 1
ATOM 536 N N . GLY A 1 72 ? -12.195 12.151 9.035 1.00 91.12 72 GLY A N 1
ATOM 537 C CA . GLY A 1 72 ? -10.824 12.137 9.567 1.00 91.12 72 GLY A CA 1
ATOM 538 C C . GLY A 1 72 ? -10.697 11.600 11.006 1.00 91.12 72 GLY A C 1
ATOM 539 O O . GLY A 1 72 ? -9.852 10.737 11.237 1.00 91.12 72 GLY A O 1
ATOM 540 N N . PRO A 1 73 ? -11.535 12.032 11.971 1.00 92.56 73 PRO A N 1
ATOM 541 C CA . PRO A 1 73 ? -11.495 11.503 13.337 1.00 92.56 73 PRO A CA 1
ATOM 542 C C . PRO A 1 73 ? -11.771 9.994 13.432 1.00 92.56 73 PRO A C 1
ATOM 544 O O . PRO A 1 73 ? -11.056 9.287 14.137 1.00 92.56 73 PRO A O 1
ATOM 547 N N . GLU A 1 74 ? -12.748 9.478 12.683 1.00 90.69 74 GLU A N 1
ATOM 548 C CA . GLU A 1 74 ? -13.087 8.046 12.673 1.00 90.69 74 GLU A CA 1
ATOM 549 C C . GLU A 1 74 ? -11.945 7.204 12.091 1.00 90.69 74 GLU A C 1
ATOM 551 O O . GLU A 1 74 ? -11.609 6.137 12.612 1.00 90.69 74 GLU A O 1
ATOM 556 N N . LEU A 1 75 ? -11.298 7.713 11.039 1.00 91.75 75 LEU A N 1
ATOM 557 C CA . LEU A 1 75 ? -10.124 7.087 10.436 1.00 91.75 75 LEU A CA 1
ATOM 558 C C . LEU A 1 75 ? -8.945 7.031 11.414 1.00 91.75 75 LEU A C 1
ATOM 560 O O . LEU A 1 75 ? -8.258 6.012 11.480 1.00 91.75 75 LEU A O 1
ATOM 564 N N . LEU A 1 76 ? -8.715 8.092 12.195 1.00 91.06 76 LEU A N 1
ATOM 565 C CA . LEU A 1 76 ? -7.658 8.121 13.212 1.00 91.06 76 LEU A CA 1
ATOM 566 C C . LEU A 1 76 ? -7.913 7.101 14.325 1.00 91.06 76 LEU A C 1
ATOM 568 O O . LEU A 1 76 ? -6.986 6.406 14.739 1.00 91.06 76 LEU A O 1
ATOM 572 N N . GLU A 1 77 ? -9.162 6.957 14.770 1.00 89.25 77 GLU A N 1
ATOM 573 C CA . GLU A 1 77 ? -9.516 5.939 15.760 1.00 89.25 77 GLU A CA 1
ATOM 574 C C . GLU A 1 77 ? -9.294 4.516 15.245 1.00 89.25 77 GLU A C 1
ATOM 576 O O . GLU A 1 77 ? -8.775 3.670 15.977 1.00 89.25 77 GLU A O 1
ATOM 581 N N . LYS A 1 78 ? -9.666 4.248 13.988 1.00 89.50 78 LYS A N 1
ATOM 582 C CA . LYS A 1 78 ? -9.414 2.954 13.343 1.00 89.50 78 LYS A CA 1
ATOM 583 C C . LYS A 1 78 ? -7.920 2.703 13.153 1.00 89.50 78 LYS A C 1
ATOM 585 O O . LYS A 1 78 ? -7.457 1.594 13.411 1.00 89.50 78 LYS A O 1
ATOM 590 N N . LYS A 1 79 ? -7.150 3.731 12.777 1.00 89.19 79 LYS A N 1
ATOM 591 C CA . LYS A 1 79 ? -5.688 3.652 12.631 1.00 89.19 79 LYS A CA 1
ATOM 592 C C . LYS A 1 79 ? -5.004 3.317 13.946 1.00 89.19 79 LYS A C 1
ATOM 594 O O . LYS A 1 79 ? -4.145 2.447 13.940 1.00 89.19 79 LYS A O 1
ATOM 599 N N . ALA A 1 80 ? -5.420 3.918 15.057 1.00 88.44 80 ALA A N 1
ATOM 600 C CA . ALA A 1 80 ? -4.858 3.616 16.374 1.00 88.44 80 ALA A CA 1
ATOM 601 C C . ALA A 1 80 ? -5.058 2.147 16.804 1.00 88.44 80 ALA A C 1
ATOM 603 O O . ALA A 1 80 ? -4.298 1.643 17.624 1.00 88.44 80 ALA A O 1
ATOM 604 N N . ALA A 1 81 ? -6.060 1.450 16.252 1.00 86.06 81 ALA A N 1
ATOM 605 C CA . ALA A 1 81 ? -6.289 0.025 16.502 1.00 86.06 81 ALA A CA 1
ATOM 606 C C . ALA A 1 81 ? -5.432 -0.901 15.612 1.00 86.06 81 ALA A C 1
ATOM 608 O O . ALA A 1 81 ? -5.311 -2.096 15.887 1.00 86.06 81 ALA A O 1
ATOM 609 N N . CYS A 1 82 ? -4.831 -0.371 14.546 1.00 82.00 82 CYS A N 1
ATOM 610 C CA . CYS A 1 82 ? -3.843 -1.073 13.746 1.00 82.00 82 CYS A CA 1
ATOM 611 C C . CYS A 1 82 ? -2.473 -0.803 14.362 1.00 82.00 82 CYS A C 1
ATOM 613 O O . CYS A 1 82 ? -1.993 0.320 14.273 1.00 82.00 82 CYS A O 1
ATOM 615 N N . ASN A 1 83 ? -1.830 -1.810 14.958 1.00 71.56 83 ASN A N 1
ATOM 616 C CA . ASN A 1 83 ? -0.449 -1.740 15.467 1.00 71.56 83 ASN A CA 1
ATOM 617 C C . ASN A 1 83 ? 0.582 -1.554 14.327 1.00 71.56 83 ASN A C 1
ATOM 619 O O . ASN A 1 83 ? 1.494 -2.357 14.159 1.00 71.56 83 ASN A O 1
ATOM 623 N N . LEU A 1 84 ? 0.381 -0.564 13.464 1.00 61.38 84 LEU A N 1
ATOM 624 C CA . LEU A 1 84 ? 1.264 -0.202 12.375 1.00 61.38 84 LEU A CA 1
ATOM 625 C C . LEU A 1 84 ? 2.280 0.759 12.974 1.00 61.38 84 LEU A C 1
ATOM 627 O O . LEU A 1 84 ? 1.956 1.916 13.228 1.00 61.38 84 LEU A O 1
ATOM 631 N N . GLU A 1 85 ? 3.472 0.243 13.257 1.00 49.69 85 GLU A N 1
ATOM 632 C CA . GLU A 1 85 ? 4.607 1.065 13.667 1.00 49.69 85 GLU A CA 1
ATOM 633 C C . GLU A 1 85 ? 4.855 2.138 12.590 1.00 49.69 85 GLU A C 1
ATOM 635 O O . GLU A 1 85 ? 4.872 1.838 11.383 1.00 49.69 85 GLU A O 1
ATOM 640 N N . GLU A 1 86 ? 4.938 3.394 13.043 1.00 45.12 86 GLU A N 1
ATOM 641 C CA . GLU A 1 86 ? 5.191 4.573 12.205 1.00 45.12 86 GLU A CA 1
ATOM 642 C C . GLU A 1 86 ? 6.566 4.480 11.537 1.00 45.12 86 GLU A C 1
ATOM 644 O O . GLU A 1 86 ? 7.574 4.333 12.263 1.00 45.12 86 GLU A O 1
#

Radius of gyration: 21.25 Å; chains: 1; bounding box: 32×20×81 Å

Foldseek 3Di:
DDDPDDDDPPPPPVPLPPQPVLLLQLVVLVVVLVVLVVCCVVVNDDPVSVVVNVVSVVSNCVSCVVPPPPDPVVSVVNVVSRPDDD